Protein AF-A0A0R1LXH0-F1 (afdb_monomer)

Nearest PDB structures (foldseek):
  3rag-assembly2_B  TM=4.899E-01  e=1.668E+00  Alicyclobacillus acidocaldarius subsp. acidocaldarius DSM 446

Structure (mmCIF, N/CA/C/O backbone):
data_AF-A0A0R1LXH0-F1
#
_entry.id   AF-A0A0R1LXH0-F1
#
loop_
_atom_site.group_PDB
_atom_site.id
_atom_site.type_symbol
_atom_site.label_atom_id
_atom_site.label_alt_id
_atom_site.label_comp_id
_atom_site.label_asym_id
_atom_site.label_entity_id
_atom_site.label_seq_id
_atom_site.pdbx_PDB_ins_code
_atom_site.Cartn_x
_atom_site.Cartn_y
_atom_site.Cartn_z
_atom_site.occupancy
_atom_site.B_iso_or_equiv
_atom_site.auth_seq_id
_atom_site.auth_comp_id
_atom_site.auth_asym_id
_atom_site.auth_atom_id
_atom_site.pdbx_PDB_model_num
ATOM 1 N N . MET A 1 1 ? 10.779 -17.877 0.392 1.00 48.62 1 MET A N 1
ATOM 2 C CA . MET A 1 1 ? 10.154 -16.535 0.373 1.00 48.62 1 MET A CA 1
ATOM 3 C C . MET A 1 1 ? 10.089 -16.069 -1.070 1.00 48.62 1 MET A C 1
ATOM 5 O O . MET A 1 1 ? 11.089 -16.177 -1.763 1.00 48.62 1 MET A O 1
ATOM 9 N N . ASN A 1 2 ? 8.931 -15.593 -1.528 1.00 74.88 2 ASN A N 1
ATOM 10 C CA . ASN A 1 2 ? 8.604 -15.476 -2.959 1.00 74.88 2 ASN A CA 1
ATOM 11 C C . ASN A 1 2 ? 9.041 -14.129 -3.577 1.00 74.88 2 ASN A C 1
ATOM 13 O O . ASN A 1 2 ? 8.550 -13.757 -4.635 1.00 74.88 2 ASN A O 1
ATOM 17 N N . GLY A 1 3 ? 9.914 -13.371 -2.899 1.00 82.81 3 GLY A N 1
ATOM 18 C CA . GLY A 1 3 ? 10.496 -12.111 -3.388 1.00 82.81 3 GLY A CA 1
ATOM 19 C C . GLY A 1 3 ? 9.524 -10.938 -3.584 1.00 82.81 3 GLY A C 1
ATOM 20 O O . GLY A 1 3 ? 9.943 -9.894 -4.073 1.00 82.81 3 GLY A O 1
ATOM 21 N N . LYS A 1 4 ? 8.244 -11.090 -3.223 1.00 87.12 4 LYS A N 1
ATOM 22 C CA . LYS A 1 4 ? 7.210 -10.065 -3.425 1.00 87.12 4 LYS A CA 1
ATOM 23 C C . LYS A 1 4 ? 7.329 -8.930 -2.406 1.00 87.12 4 LYS A C 1
ATOM 25 O O . LYS A 1 4 ? 7.640 -9.166 -1.239 1.00 87.12 4 LYS A O 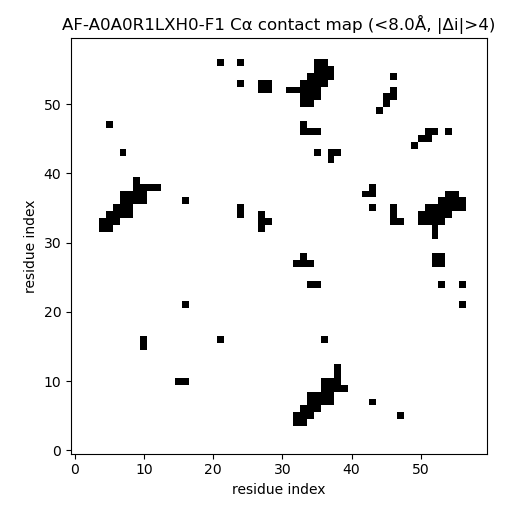1
ATOM 30 N N . ILE A 1 5 ? 7.041 -7.714 -2.864 1.00 91.56 5 ILE A N 1
ATOM 31 C CA . ILE A 1 5 ? 7.013 -6.489 -2.058 1.00 91.56 5 ILE A CA 1
ATOM 32 C C . ILE A 1 5 ? 5.563 -6.016 -1.948 1.00 91.56 5 ILE A C 1
ATOM 34 O O . ILE A 1 5 ? 4.831 -6.034 -2.936 1.00 91.56 5 ILE A O 1
ATOM 38 N N . TYR A 1 6 ? 5.182 -5.576 -0.749 1.00 95.69 6 TYR A N 1
ATOM 39 C CA . TYR A 1 6 ? 3.847 -5.083 -0.424 1.00 95.69 6 TYR A CA 1
ATOM 40 C C . TYR A 1 6 ? 3.954 -3.704 0.222 1.00 95.69 6 TYR A C 1
ATOM 42 O O . TYR A 1 6 ? 4.796 -3.502 1.100 1.00 95.69 6 TYR A O 1
ATOM 50 N N . PHE A 1 7 ? 3.071 -2.779 -0.154 1.00 98.06 7 PHE A N 1
ATOM 51 C CA . PHE A 1 7 ? 2.936 -1.488 0.526 1.00 98.06 7 PHE A CA 1
ATOM 52 C C . PHE A 1 7 ? 1.564 -1.378 1.192 1.00 98.06 7 PHE A C 1
ATOM 54 O O . PHE A 1 7 ? 0.534 -1.422 0.524 1.00 98.06 7 PHE A O 1
ATOM 61 N N . LEU A 1 8 ? 1.540 -1.214 2.514 1.00 98.25 8 LEU A N 1
ATOM 62 C CA . LEU A 1 8 ? 0.304 -1.056 3.281 1.00 98.25 8 LEU A CA 1
ATOM 63 C C . LEU A 1 8 ? 0.267 0.326 3.933 1.00 98.25 8 LEU A C 1
ATOM 65 O O . LEU A 1 8 ? 1.035 0.624 4.845 1.00 98.25 8 LEU A O 1
ATOM 69 N N . GLU A 1 9 ? -0.649 1.168 3.468 1.00 98.12 9 GLU A N 1
ATOM 70 C CA . GLU A 1 9 ? -0.919 2.482 4.041 1.00 98.12 9 GLU A CA 1
ATOM 71 C C . GLU A 1 9 ? -1.967 2.340 5.155 1.00 98.12 9 GLU A C 1
ATOM 73 O O . GLU A 1 9 ? -3.167 2.248 4.901 1.00 98.12 9 GLU A O 1
ATOM 78 N N . VAL A 1 10 ? -1.524 2.303 6.411 1.00 98.00 10 VAL A N 1
ATOM 79 C CA . VAL A 1 10 ? -2.414 2.059 7.558 1.00 98.00 10 VAL A CA 1
ATOM 80 C C . VAL A 1 10 ? -3.074 3.356 8.027 1.00 98.00 10 VAL A C 1
ATOM 82 O O . VAL A 1 10 ? -2.395 4.339 8.333 1.00 98.00 10 VAL A O 1
ATOM 85 N N . LYS A 1 11 ? -4.406 3.365 8.145 1.00 97.38 11 LYS A N 1
ATOM 86 C CA . LYS A 1 11 ? -5.188 4.513 8.639 1.00 97.38 11 LYS A CA 1
ATOM 87 C C . LYS A 1 11 ? -6.159 4.106 9.749 1.00 97.38 11 LYS A C 1
ATOM 89 O O . LYS A 1 11 ? -6.684 3.002 9.765 1.00 97.38 11 LYS A O 1
ATOM 94 N N . SER A 1 12 ? -6.479 5.045 10.645 1.00 97.38 12 SER A N 1
ATOM 95 C CA . SER A 1 12 ? -7.613 4.905 11.580 1.00 97.38 12 SER A CA 1
ATOM 96 C C . SER A 1 12 ? -8.937 4.796 10.822 1.00 97.38 12 SER A C 1
ATOM 98 O O . SER A 1 12 ? -8.966 5.129 9.648 1.00 97.38 12 SER A O 1
ATOM 100 N N . LYS A 1 13 ? -10.065 4.457 11.462 1.00 93.88 13 LYS A N 1
ATOM 101 C CA . LYS A 1 13 ? -11.388 4.339 10.802 1.00 93.88 13 LYS A CA 1
ATOM 102 C C . LYS A 1 13 ? -11.781 5.529 9.902 1.00 93.88 13 LYS A C 1
ATOM 10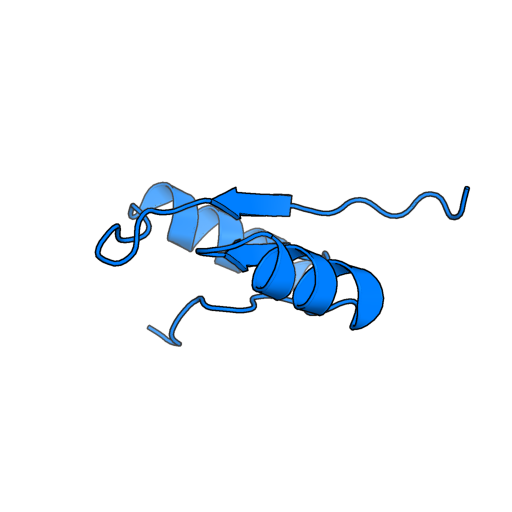4 O O . LYS A 1 13 ? -12.437 5.333 8.886 1.00 93.88 13 LYS A O 1
ATOM 109 N N . THR A 1 14 ? -11.376 6.751 10.253 1.00 92.44 14 THR A N 1
ATOM 110 C CA . THR A 1 14 ? -11.719 7.988 9.523 1.00 92.44 14 THR A CA 1
ATOM 111 C C . THR A 1 14 ? -10.529 8.652 8.827 1.00 92.44 14 THR A C 1
ATOM 113 O O . THR A 1 14 ? -10.716 9.614 8.080 1.00 92.44 14 THR A O 1
ATOM 116 N N . GLY A 1 15 ? -9.307 8.145 9.033 1.00 94.38 15 GLY A N 1
ATOM 117 C CA . GLY A 1 15 ? -8.096 8.682 8.417 1.00 94.38 15 GLY A CA 1
ATOM 118 C C . GLY A 1 15 ? -8.153 8.611 6.889 1.00 94.38 15 GLY A C 1
ATOM 119 O O . GLY A 1 15 ? -8.598 7.612 6.317 1.00 94.38 15 GLY A O 1
ATOM 120 N N . ARG A 1 16 ? -7.711 9.679 6.223 1.00 94.31 16 ARG A N 1
ATOM 121 C CA . ARG A 1 16 ? -7.676 9.786 4.756 1.00 94.31 16 ARG A CA 1
ATOM 122 C C . ARG A 1 16 ? -6.239 9.714 4.254 1.00 94.31 16 ARG A C 1
ATOM 124 O O . ARG A 1 16 ? -5.322 10.145 4.956 1.00 94.31 16 ARG A O 1
ATOM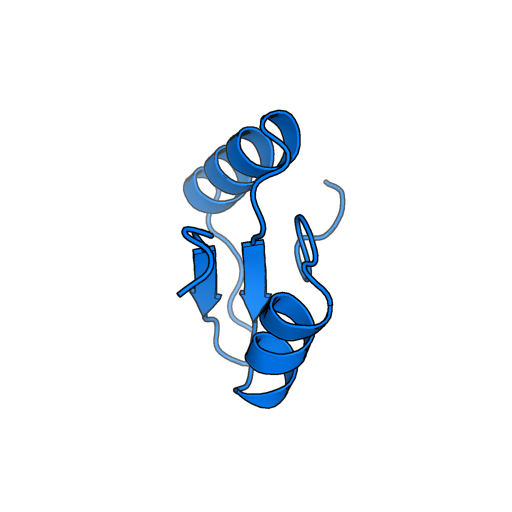 131 N N . ALA A 1 17 ? -6.058 9.185 3.046 1.00 95.88 17 ALA A N 1
ATOM 132 C CA . ALA A 1 17 ? -4.795 9.316 2.333 1.00 95.88 17 ALA A CA 1
ATOM 133 C C . ALA A 1 17 ? -4.498 10.799 2.082 1.00 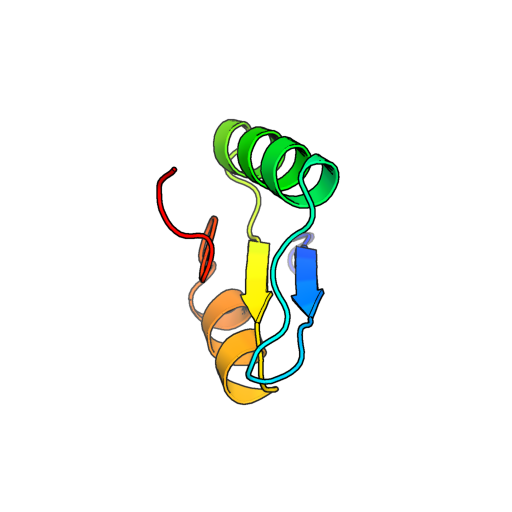95.88 17 ALA A C 1
ATOM 135 O O . ALA A 1 17 ? -5.390 11.580 1.737 1.00 95.88 17 ALA A O 1
ATOM 136 N N . ARG A 1 18 ? -3.242 11.185 2.285 1.00 96.31 18 ARG A N 1
ATOM 137 C CA . ARG A 1 18 ? -2.727 12.493 1.881 1.00 96.31 18 ARG A CA 1
ATOM 138 C C . ARG A 1 18 ? -2.480 12.502 0.366 1.00 96.31 18 ARG A C 1
ATOM 140 O O . ARG A 1 18 ? -2.449 11.452 -0.270 1.00 96.31 18 ARG A O 1
ATOM 147 N N . LYS A 1 19 ? -2.321 13.689 -0.228 1.00 96.19 19 LYS A N 1
ATOM 148 C CA . LYS A 1 19 ? -2.163 13.842 -1.688 1.00 96.19 19 LYS A CA 1
ATOM 149 C C . LYS A 1 19 ? -0.933 13.111 -2.241 1.00 96.19 19 LYS A C 1
ATOM 151 O O . LYS A 1 19 ? -1.016 12.491 -3.291 1.00 96.19 19 LYS A O 1
ATOM 156 N N . ASP A 1 20 ? 0.182 13.166 -1.525 1.00 97.38 20 ASP A N 1
ATOM 157 C CA . ASP A 1 20 ? 1.422 12.448 -1.838 1.00 97.38 20 ASP A CA 1
ATOM 158 C C . ASP A 1 20 ? 1.241 10.925 -1.791 1.00 97.38 20 ASP A C 1
ATOM 160 O O . ASP A 1 20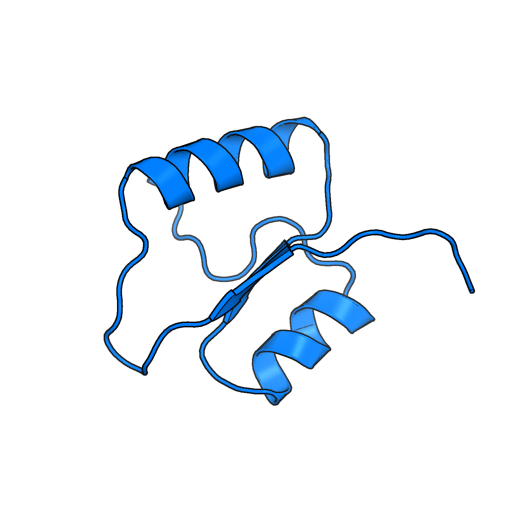 ? 1.714 10.217 -2.673 1.00 97.38 20 ASP A O 1
ATOM 164 N N . GLN A 1 21 ? 0.481 10.422 -0.818 1.00 97.44 21 GLN A N 1
ATOM 165 C CA . GLN A 1 21 ? 0.145 8.999 -0.710 1.00 97.44 21 GLN A CA 1
ATOM 166 C C . GLN A 1 21 ? -0.735 8.531 -1.875 1.00 97.44 21 GLN A C 1
ATOM 168 O O . GLN A 1 21 ? -0.544 7.428 -2.377 1.00 97.44 21 GLN A O 1
ATOM 173 N N . ILE A 1 22 ? -1.664 9.376 -2.340 1.00 96.81 22 ILE A N 1
ATOM 174 C CA . ILE A 1 22 ? -2.473 9.105 -3.540 1.00 96.81 22 ILE A CA 1
ATOM 175 C C . ILE A 1 22 ? -1.581 9.068 -4.788 1.00 96.81 22 ILE A C 1
ATOM 177 O O . ILE A 1 22 ? -1.690 8.138 -5.581 1.00 96.81 22 ILE A O 1
ATOM 181 N N . ALA A 1 23 ? -0.667 10.031 -4.945 1.00 96.69 23 ALA A N 1
ATOM 182 C CA . ALA A 1 23 ? 0.271 10.046 -6.068 1.00 96.69 23 ALA A CA 1
ATOM 183 C C . ALA A 1 23 ? 1.191 8.810 -6.067 1.00 96.69 23 ALA A C 1
ATOM 185 O O . ALA A 1 23 ? 1.449 8.217 -7.113 1.00 96.69 23 ALA A O 1
ATOM 186 N N . PHE A 1 24 ? 1.649 8.377 -4.891 1.00 97.06 24 PHE A N 1
ATOM 187 C CA . PHE A 1 24 ? 2.454 7.167 -4.765 1.00 97.06 24 PHE A CA 1
ATOM 188 C C . PHE A 1 24 ? 1.649 5.898 -5.074 1.00 97.06 24 PHE A C 1
ATOM 190 O O . PHE A 1 24 ? 2.128 5.049 -5.819 1.00 97.06 24 PHE A O 1
ATOM 197 N N . HIS A 1 25 ? 0.405 5.798 -4.593 1.00 96.38 25 HIS A N 1
ATOM 198 C CA . HIS A 1 25 ? -0.534 4.739 -4.978 1.00 96.38 25 HIS A CA 1
ATOM 199 C C . HIS A 1 25 ? -0.704 4.654 -6.503 1.00 96.38 25 HIS A C 1
ATOM 201 O O . HIS A 1 25 ? -0.580 3.576 -7.073 1.00 96.38 25 HIS A O 1
ATOM 207 N N . GLN A 1 26 ? -0.898 5.785 -7.188 1.00 96.88 26 GLN A N 1
ATOM 208 C CA . GLN A 1 26 ? -0.998 5.808 -8.652 1.00 96.88 26 GLN A CA 1
ATOM 209 C C . GLN A 1 26 ? 0.270 5.257 -9.322 1.00 96.88 26 GLN A C 1
ATOM 211 O O . GLN A 1 26 ? 0.179 4.468 -10.261 1.00 96.88 26 GLN A O 1
ATOM 216 N N . ALA A 1 27 ? 1.454 5.610 -8.812 1.00 96.94 27 ALA A N 1
ATOM 217 C CA . ALA A 1 27 ? 2.710 5.050 -9.304 1.00 96.94 27 ALA A CA 1
ATOM 218 C C . ALA A 1 27 ? 2.786 3.527 -9.085 1.00 96.94 27 ALA A C 1
ATOM 220 O O . ALA A 1 27 ? 3.117 2.798 -10.017 1.00 96.94 27 ALA A O 1
ATOM 221 N N . LEU A 1 28 ? 2.438 3.032 -7.893 1.00 97.00 28 LEU A N 1
ATOM 222 C CA . LEU A 1 28 ? 2.427 1.597 -7.585 1.00 97.00 28 LEU A CA 1
ATOM 223 C C . LEU A 1 28 ? 1.442 0.822 -8.472 1.00 97.00 28 LEU A C 1
ATOM 225 O O . LEU A 1 28 ? 1.790 -0.247 -8.972 1.00 97.00 28 LEU A O 1
ATOM 229 N N . THR A 1 29 ? 0.252 1.377 -8.716 1.00 96.38 29 THR A N 1
ATOM 230 C CA . THR A 1 29 ? -0.749 0.805 -9.628 1.00 96.38 29 THR A CA 1
ATOM 231 C C . THR A 1 29 ? -0.202 0.682 -11.049 1.00 96.38 29 THR A C 1
ATOM 233 O O . THR A 1 29 ? -0.334 -0.380 -11.655 1.00 96.38 29 THR A O 1
ATOM 236 N N . ASN A 1 30 ? 0.489 1.709 -11.558 1.00 96.38 30 ASN A N 1
ATOM 237 C CA . ASN A 1 30 ? 1.090 1.684 -12.898 1.00 96.38 30 ASN A CA 1
ATOM 238 C C . ASN A 1 30 ? 2.158 0.592 -13.061 1.00 96.38 30 ASN A C 1
ATOM 240 O O . ASN A 1 30 ? 2.300 0.031 -14.145 1.00 96.38 30 ASN A O 1
ATOM 244 N N . TYR A 1 31 ? 2.89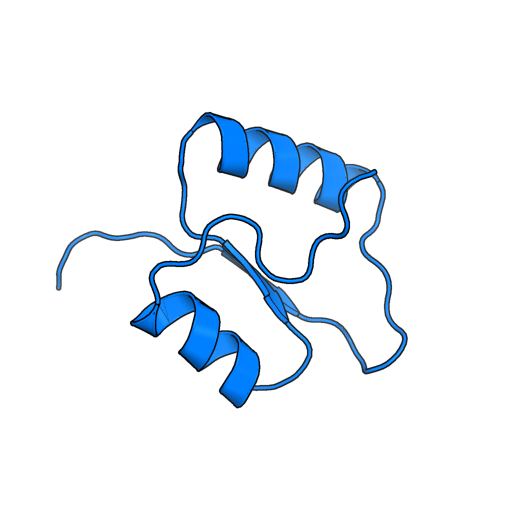5 0.273 -11.995 1.00 95.38 31 TYR A N 1
ATOM 245 C CA . TYR A 1 31 ? 3.884 -0.811 -11.984 1.00 95.38 31 TYR A CA 1
ATOM 246 C C . TYR A 1 31 ? 3.306 -2.165 -11.541 1.00 95.38 31 TYR A C 1
ATOM 248 O O . TYR A 1 31 ? 4.066 -3.116 -11.371 1.00 95.38 31 TYR A O 1
ATOM 256 N N . HIS A 1 32 ? 1.985 -2.262 -11.348 1.00 94.94 32 HIS A N 1
ATOM 257 C CA . HIS A 1 32 ? 1.298 -3.464 -10.870 1.00 94.94 32 HIS A CA 1
ATOM 258 C C . HIS A 1 32 ? 1.885 -4.021 -9.556 1.00 94.94 32 HIS A C 1
ATOM 260 O O . HIS A 1 32 ? 2.008 -5.229 -9.355 1.00 94.94 32 HIS A O 1
ATOM 266 N N . VAL A 1 33 ? 2.284 -3.125 -8.651 1.00 96.69 33 VAL A N 1
ATOM 267 C CA . VAL A 1 33 ? 2.816 -3.491 -7.334 1.00 96.69 33 VAL A CA 1
ATOM 268 C C . VAL A 1 33 ? 1.659 -3.720 -6.365 1.00 96.69 33 VAL A C 1
ATOM 270 O O . VAL A 1 33 ? 0.713 -2.937 -6.331 1.00 96.69 33 VAL A O 1
ATOM 273 N N . ILE A 1 34 ? 1.736 -4.764 -5.541 1.00 97.75 34 ILE A N 1
ATOM 274 C CA . ILE A 1 34 ? 0.701 -5.099 -4.553 1.00 97.75 34 ILE A CA 1
ATOM 275 C C . ILE A 1 34 ? 0.702 -4.051 -3.437 1.00 97.75 34 ILE A C 1
ATOM 277 O O . ILE A 1 34 ? 1.730 -3.805 -2.796 1.00 97.75 34 ILE A O 1
ATOM 281 N N . HIS A 1 35 ? -0.444 -3.416 -3.197 1.00 98.38 35 HIS A N 1
ATOM 282 C CA . HIS A 1 35 ? -0.561 -2.383 -2.172 1.00 98.38 35 HIS A CA 1
ATOM 283 C C . HIS A 1 35 ? -2.011 -2.040 -1.824 1.00 98.38 35 HIS A C 1
ATOM 285 O O . HIS A 1 35 ? -2.930 -2.282 -2.605 1.00 98.38 35 HIS A O 1
ATOM 291 N N . GLY A 1 36 ? -2.218 -1.400 -0.673 1.00 98.12 36 GLY A N 1
ATOM 292 C CA . GLY A 1 36 ? -3.539 -0.919 -0.279 1.00 98.12 36 GLY A CA 1
ATOM 293 C C . GLY A 1 36 ? -3.539 0.033 0.912 1.00 98.12 36 GLY A C 1
ATOM 294 O O . GLY A 1 36 ? -2.572 0.106 1.669 1.00 98.12 36 GLY A O 1
ATOM 295 N N . LEU A 1 37 ? -4.643 0.762 1.074 1.00 98.25 37 LEU A N 1
ATOM 296 C CA . LEU A 1 37 ? -4.978 1.534 2.263 1.00 98.25 37 LEU A CA 1
ATOM 297 C C . LEU A 1 37 ? -5.861 0.682 3.167 1.00 98.25 37 LEU A C 1
ATOM 299 O O . LEU A 1 37 ? -6.981 0.340 2.793 1.00 98.25 37 LEU A O 1
ATOM 303 N N . VAL A 1 38 ? -5.361 0.369 4.359 1.00 98.31 38 VAL A N 1
ATOM 304 C CA . VAL A 1 38 ? -5.986 -0.594 5.273 1.00 98.31 38 VAL A CA 1
ATOM 305 C C . VAL A 1 38 ? -6.293 0.028 6.628 1.00 98.31 38 VAL A C 1
ATOM 307 O O . VAL A 1 38 ? -5.616 0.957 7.081 1.00 98.31 38 VAL A O 1
ATOM 310 N N . ARG A 1 39 ? -7.334 -0.482 7.286 1.00 97.81 39 ARG A N 1
ATOM 311 C CA . ARG A 1 39 ? -7.807 0.006 8.592 1.00 97.81 39 ARG A CA 1
ATOM 312 C C . ARG A 1 39 ? -7.787 -1.047 9.691 1.00 97.81 39 ARG A C 1
ATOM 314 O O . ARG A 1 39 ? -8.046 -0.710 10.847 1.00 97.81 39 ARG A O 1
ATOM 321 N N . SER A 1 40 ? -7.466 -2.291 9.351 1.00 98.19 40 SER A N 1
ATOM 322 C CA . SER A 1 40 ? -7.336 -3.387 10.306 1.00 98.19 40 SER A CA 1
ATOM 323 C C . SER A 1 40 ? -6.357 -4.463 9.809 1.00 98.19 40 SER A C 1
ATOM 325 O O . SER A 1 40 ? -6.003 -4.472 8.624 1.00 98.19 40 SER A O 1
ATOM 327 N N . PRO A 1 41 ? -5.904 -5.373 10.692 1.00 98.19 41 PRO A N 1
ATOM 328 C CA . PRO A 1 41 ? -5.107 -6.534 10.297 1.00 98.19 41 PRO A CA 1
ATOM 329 C C . PRO A 1 41 ? -5.808 -7.434 9.272 1.00 98.19 41 PRO A C 1
ATOM 331 O O . PRO A 1 41 ? -5.158 -7.962 8.377 1.00 98.19 41 PRO A O 1
ATOM 334 N N . GLU A 1 42 ? -7.129 -7.578 9.357 1.00 98.50 42 GLU A N 1
ATOM 335 C CA . GLU A 1 42 ? -7.919 -8.408 8.440 1.00 98.50 42 GLU A CA 1
ATOM 336 C C . GLU A 1 42 ? -7.920 -7.825 7.019 1.00 98.50 42 GLU A C 1
ATOM 338 O O . GLU A 1 42 ? -7.788 -8.557 6.037 1.00 98.50 42 GLU A O 1
ATOM 343 N N . GLU A 1 43 ? -7.994 -6.497 6.894 1.00 98.31 43 GLU A N 1
ATOM 344 C CA . GLU A 1 43 ? -7.824 -5.825 5.604 1.00 98.31 43 GLU A CA 1
ATOM 345 C C . GLU A 1 43 ? -6.394 -5.999 5.068 1.00 98.31 43 GLU A C 1
ATOM 347 O O . GLU A 1 43 ? -6.211 -6.247 3.879 1.00 98.31 43 GLU A O 1
ATOM 352 N N . ALA A 1 44 ? -5.372 -5.929 5.929 1.00 98.19 44 ALA A N 1
ATOM 353 C CA . ALA A 1 44 ? -3.987 -6.184 5.526 1.00 98.19 44 ALA A CA 1
ATOM 354 C C . ALA A 1 44 ? -3.790 -7.611 4.990 1.00 98.19 44 ALA A C 1
ATOM 356 O O . ALA A 1 44 ? -3.171 -7.785 3.940 1.00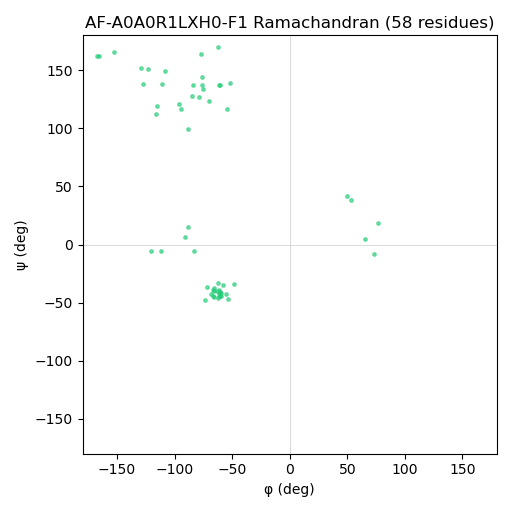 98.19 44 ALA A O 1
ATOM 357 N N . LEU A 1 45 ? -4.355 -8.614 5.670 1.00 98.19 45 LEU A N 1
ATOM 358 C CA . LEU A 1 45 ? -4.354 -10.004 5.205 1.00 98.19 45 LEU A CA 1
ATOM 359 C C . LEU A 1 45 ? -5.066 -10.134 3.860 1.00 98.19 45 LEU A C 1
ATOM 361 O O . LEU A 1 45 ? -4.514 -10.730 2.943 1.00 98.19 45 LEU A O 1
ATOM 365 N N . THR A 1 46 ? -6.220 -9.483 3.700 1.00 98.00 46 THR A N 1
ATOM 366 C CA . THR A 1 46 ? -6.963 -9.462 2.430 1.00 98.00 46 THR A CA 1
ATOM 367 C C . THR A 1 46 ? -6.098 -8.953 1.269 1.00 98.00 46 THR A C 1
ATOM 369 O O . THR A 1 46 ? -6.107 -9.543 0.190 1.00 98.00 46 THR A O 1
ATOM 372 N N . VAL A 1 47 ? -5.309 -7.892 1.481 1.00 98.12 47 VAL A N 1
ATOM 373 C CA . VAL A 1 47 ? -4.392 -7.362 0.454 1.00 98.12 47 VAL A CA 1
ATOM 374 C C . VAL A 1 47 ? -3.259 -8.334 0.138 1.00 98.12 47 VAL A C 1
ATOM 376 O O . VAL A 1 47 ? -2.934 -8.524 -1.032 1.00 98.12 47 VAL A O 1
ATOM 379 N N . VAL A 1 48 ? -2.640 -8.929 1.159 1.00 96.06 48 VAL A N 1
ATOM 380 C CA . VAL A 1 48 ? -1.464 -9.795 0.986 1.00 96.06 48 VAL A CA 1
ATOM 381 C C . VAL A 1 48 ? -1.846 -11.146 0.382 1.00 96.06 48 VAL A C 1
ATOM 383 O O . VAL A 1 48 ? -1.208 -11.579 -0.572 1.00 96.06 48 VAL A O 1
ATOM 386 N N . GLU A 1 49 ? -2.885 -11.796 0.903 1.00 96.31 49 GLU A N 1
ATOM 387 C CA . GLU A 1 49 ? -3.348 -13.110 0.438 1.00 96.31 49 GLU A CA 1
ATOM 388 C C . GLU A 1 49 ? -4.031 -13.027 -0.928 1.00 96.31 49 GLU A C 1
ATOM 390 O O . GLU A 1 49 ? -3.868 -13.921 -1.757 1.00 96.31 49 GLU A O 1
ATOM 395 N N . GLY A 1 50 ? -4.772 -11.942 -1.175 1.00 96.31 50 GLY A N 1
ATOM 396 C CA . GLY A 1 50 ? -5.414 -11.677 -2.461 1.00 96.31 50 GLY A CA 1
AT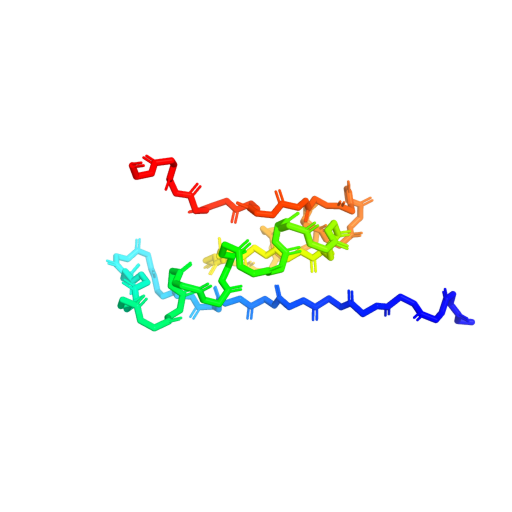OM 397 C C . GLY A 1 50 ? -4.496 -11.031 -3.499 1.00 96.31 50 GLY A C 1
ATOM 398 O O . GLY A 1 50 ? -4.927 -10.832 -4.630 1.00 96.31 50 GLY A O 1
ATOM 399 N N . GLU A 1 51 ? -3.264 -10.673 -3.122 1.00 96.31 51 GLU A N 1
ATOM 400 C CA . GLU A 1 51 ? -2.305 -9.951 -3.968 1.00 96.31 51 GLU A CA 1
ATOM 401 C C . GLU A 1 51 ? -2.917 -8.700 -4.629 1.00 96.31 51 GLU A C 1
ATOM 403 O O . GLU A 1 51 ? -2.701 -8.405 -5.805 1.00 96.31 51 GLU A O 1
ATOM 408 N N . LEU A 1 52 ? -3.711 -7.952 -3.856 1.00 97.56 52 LEU A N 1
ATOM 409 C CA . LEU A 1 52 ? -4.528 -6.856 -4.370 1.00 97.56 52 LEU A CA 1
ATOM 410 C C . LEU A 1 52 ? -3.694 -5.609 -4.688 1.00 97.56 52 LEU A C 1
ATOM 412 O O . LEU A 1 52 ? -2.904 -5.122 -3.875 1.00 97.56 52 LEU A O 1
ATOM 416 N N . VAL A 1 53 ? -3.938 -5.030 -5.860 1.00 97.44 53 VAL A N 1
ATOM 417 C CA . VAL A 1 53 ? -3.347 -3.756 -6.283 1.00 97.44 53 VAL A CA 1
ATOM 418 C C . VAL A 1 53 ? -4.335 -2.632 -5.992 1.00 97.44 53 VAL A C 1
ATOM 420 O O . VAL A 1 53 ? -5.455 -2.633 -6.496 1.00 97.44 53 VAL A O 1
ATOM 423 N N . GLY A 1 54 ? -3.921 -1.659 -5.181 1.00 97.44 54 GLY A N 1
ATOM 424 C CA . GLY A 1 54 ? -4.688 -0.441 -4.940 1.00 97.44 54 GLY A CA 1
ATOM 425 C C . GLY A 1 54 ? -5.884 -0.577 -3.995 1.00 97.44 54 GLY A C 1
ATOM 426 O O . GLY A 1 54 ? -6.745 0.301 -3.996 1.00 97.44 54 GLY A O 1
ATOM 427 N N . TYR A 1 55 ? -5.957 -1.631 -3.176 1.00 98.00 55 TYR A N 1
ATOM 428 C CA . TYR A 1 55 ? -7.087 -1.848 -2.263 1.00 98.00 55 TYR A CA 1
ATOM 429 C C . TYR A 1 55 ? -7.373 -0.613 -1.391 1.00 98.00 55 TYR A C 1
ATOM 431 O O . TYR A 1 55 ? -6.454 0.026 -0.883 1.00 98.00 55 TYR A O 1
ATOM 439 N N . GLY A 1 56 ? -8.648 -0.273 -1.189 1.00 95.56 56 GLY A N 1
ATOM 440 C CA . GLY A 1 56 ? -9.066 0.782 -0.256 1.00 95.56 56 GLY A CA 1
ATOM 441 C C . GLY A 1 56 ? -8.783 2.225 -0.704 1.00 95.56 56 GLY A C 1
ATOM 442 O O . GLY A 1 56 ? -9.278 3.165 -0.070 1.00 95.56 56 GLY A O 1
ATOM 443 N N . PHE A 1 57 ? -8.052 2.430 -1.802 1.00 94.56 57 PHE A N 1
ATOM 444 C CA . PHE A 1 57 ? -8.002 3.717 -2.487 1.00 94.56 57 PHE A CA 1
ATOM 445 C C . PHE A 1 57 ? -9.267 3.860 -3.339 1.00 94.56 57 PHE A C 1
ATOM 447 O O . PHE A 1 57 ? -9.629 2.968 -4.099 1.00 94.56 57 PHE A O 1
ATOM 454 N N . LYS A 1 58 ? -9.999 4.964 -3.164 1.00 81.44 58 LYS A N 1
ATOM 455 C CA . LYS A 1 58 ? -11.136 5.276 -4.037 1.00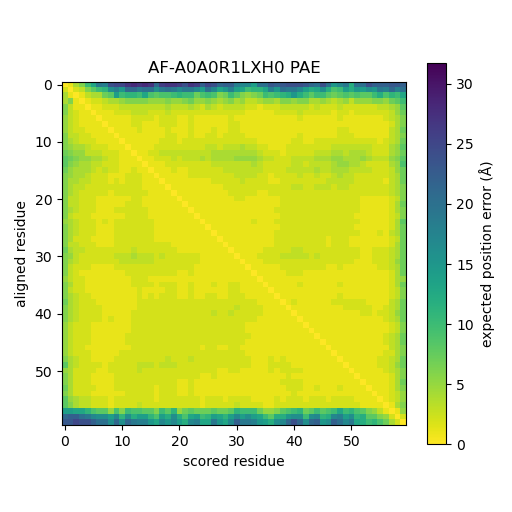 81.44 58 LYS A CA 1
ATOM 456 C C . LYS A 1 58 ? -10.583 5.790 -5.359 1.00 81.44 58 LYS A C 1
ATOM 458 O O . LYS A 1 58 ? -9.669 6.614 -5.318 1.00 81.44 58 LYS A O 1
ATOM 463 N N . GLU A 1 59 ? -11.153 5.350 -6.478 1.00 60.28 59 GLU A N 1
ATOM 464 C CA . GLU A 1 59 ? -10.925 6.010 -7.763 1.00 60.28 59 GLU A CA 1
ATOM 465 C C . GLU A 1 59 ? -11.277 7.492 -7.592 1.00 60.28 59 GLU A C 1
ATOM 467 O O . GLU A 1 59 ? -12.385 7.844 -7.175 1.00 60.28 59 GLU A O 1
ATOM 472 N N . SER A 1 60 ? -10.265 8.337 -7.763 1.00 50.44 60 SER A N 1
ATOM 473 C CA . SER A 1 60 ? -10.389 9.793 -7.784 1.00 50.44 60 SER A CA 1
ATOM 474 C C . SER A 1 60 ? -10.798 10.265 -9.163 1.00 50.44 60 SER A C 1
ATOM 476 O O . SER A 1 60 ? -10.134 9.790 -10.112 1.00 50.44 60 SER A O 1
#

Mean predicted aligned error: 3.1 Å

pLDDT: mean 93.59, std 10.26, range [48.62, 98.5]

InterPro domains:
  IPR011856 tRNA endonuclease-like domain superfamily [G3DSA:3.40.1350.10] (1-50)

Secondary structure (DSSP, 8-state):
-----EEEEE--TT----HHHHHHHHHHHHTT-EEEEESSHHHHHHHHHTT-EEETPPP-

Organism: NCBI:txid1293597

Sequence (60 aa):
MNGKIYFLEVKSKTGRARKDQIAFHQALTNYHVIHGLVRSPEEALTVVEGELVGYGFKES

Radius of gyration: 11.07 Å; Cα contacts (8 Å, |Δi|>4): 81; chains: 1; bounding box: 22×30×24 Å

Foldseek 3Di:
DPPADEEEAEDAPPDDDDPVSVVVLVVCVVVLHQYEYDHDVVVVCCSVVVVDRYYPDDDD

Solvent-accessible surface area (backbone atoms only — not comparable to full-atom values): 3670 Å² total; per-residue (Å²): 133,90,85,78,69,77,48,78,49,79,33,59,97,80,58,73,83,51,74,69,57,50,54,49,50,53,52,34,48,75,69,70,38,32,24,31,46,29,66,46,72,68,49,47,47,51,36,64,78,64,59,28,60,48,39,75,59,73,92,126